Protein AF-A0A9Q4GRB6-F1 (afdb_monomer_lite)

Secondary structure (DSSP, 8-state):
-----SHHHHHHHHHHHHHHHHHHHHTS-TTSHHHHHHHHHHHHHHHHHHHHHHTTSPPPHHHHHHHHTTTS-TTHHHHHHHHHHHH---GGG--HHHHHHHHHHHHHHHHHHHHHHHHHHT--

Foldseek 3Di:
DDDDDDPPVVLVVLQVVLVVLVVVLVVDDPPDPCNVVSLCVLQVQLLVQLLVDLVPDDQDLVNNVVSLVSRDDQADSSLSNLVVCLVDPDPSNPDPRVNVSSVVVNVVSVVVRVVVVVVVVVVD

Structure (mmCIF, N/CA/C/O backbone):
data_AF-A0A9Q4GRB6-F1
#
_entry.id   AF-A0A9Q4GRB6-F1
#
loop_
_atom_site.group_PDB
_atom_site.id
_atom_site.type_symbol
_atom_site.label_atom_id
_atom_site.label_alt_id
_atom_site.label_comp_id
_atom_site.label_asym_id
_atom_site.label_entity_id
_atom_site.label_seq_id
_atom_site.pdbx_PDB_ins_code
_atom_site.Cartn_x
_atom_site.Cartn_y
_atom_site.Cartn_z
_atom_site.occupancy
_atom_site.B_iso_or_equiv
_atom_site.auth_seq_id
_atom_site.auth_comp_id
_atom_site.auth_asym_id
_atom_site.auth_atom_id
_atom_site.pdbx_PDB_model_num
ATOM 1 N N . MET A 1 1 ? -34.099 22.459 -5.159 1.00 43.59 1 MET A N 1
ATOM 2 C CA . MET A 1 1 ? -33.667 21.122 -5.616 1.00 43.59 1 MET A CA 1
ATOM 3 C C . MET A 1 1 ? -32.445 21.306 -6.494 1.00 43.59 1 MET A C 1
ATOM 5 O O . MET A 1 1 ? -32.440 22.264 -7.258 1.00 43.59 1 MET A O 1
ATOM 9 N N . ASN A 1 2 ? -31.479 20.393 -6.343 1.00 40.12 2 ASN A N 1
ATOM 10 C CA . ASN A 1 2 ? -30.244 20.184 -7.117 1.00 40.12 2 ASN A CA 1
ATOM 11 C C . ASN A 1 2 ? -28.964 20.759 -6.484 1.00 40.12 2 ASN A C 1
ATOM 13 O O . ASN A 1 2 ? -28.531 21.854 -6.822 1.00 40.12 2 ASN A O 1
ATOM 17 N N . ASN A 1 3 ? -28.355 19.958 -5.603 1.00 38.28 3 ASN A N 1
ATOM 18 C CA . ASN A 1 3 ? -26.936 20.003 -5.245 1.00 38.28 3 ASN A CA 1
ATOM 19 C C . ASN A 1 3 ? -26.365 18.606 -5.538 1.00 38.28 3 ASN A C 1
ATOM 21 O O . ASN A 1 3 ? -26.337 17.785 -4.633 1.00 38.28 3 ASN A O 1
ATOM 25 N N . ASP A 1 4 ? -25.956 18.328 -6.777 1.00 45.72 4 ASP A N 1
ATOM 26 C CA . ASP A 1 4 ? -25.349 17.038 -7.159 1.00 45.72 4 ASP A CA 1
ATOM 27 C C . ASP A 1 4 ? -24.251 17.230 -8.222 1.00 45.72 4 ASP A C 1
ATOM 29 O O . ASP A 1 4 ? -24.274 16.610 -9.284 1.00 45.72 4 ASP A O 1
ATOM 33 N N . THR A 1 5 ? -23.279 18.118 -7.979 1.00 43.84 5 THR A N 1
ATOM 34 C CA . THR A 1 5 ? -22.199 18.340 -8.967 1.00 43.84 5 THR A CA 1
ATOM 35 C C . THR A 1 5 ? -20.797 18.561 -8.407 1.00 43.84 5 THR A C 1
ATOM 37 O O . THR A 1 5 ? -19.932 18.996 -9.157 1.00 43.84 5 THR A O 1
ATOM 40 N N . ASN A 1 6 ? -20.523 18.239 -7.134 1.00 44.94 6 ASN A N 1
ATOM 41 C CA . ASN A 1 6 ? -19.193 18.499 -6.554 1.00 44.94 6 ASN A CA 1
ATOM 42 C C . ASN A 1 6 ? -18.333 17.259 -6.237 1.00 44.94 6 ASN A C 1
ATOM 44 O O . ASN A 1 6 ? -17.157 17.422 -5.956 1.00 44.94 6 ASN A O 1
ATOM 48 N N . SER A 1 7 ? -18.859 16.028 -6.311 1.00 45.59 7 SER A N 1
ATOM 49 C CA . SER A 1 7 ? -18.057 14.824 -5.991 1.00 45.59 7 SER A CA 1
ATOM 50 C C . SER A 1 7 ? -17.271 14.238 -7.165 1.00 45.59 7 SER A C 1
ATOM 52 O O . SER A 1 7 ? -16.265 13.576 -6.938 1.00 45.59 7 SER A O 1
ATOM 54 N N . ASN A 1 8 ? -17.697 14.455 -8.412 1.00 42.12 8 ASN A N 1
ATOM 55 C CA . ASN A 1 8 ? -17.086 13.756 -9.550 1.00 42.12 8 ASN A CA 1
ATOM 56 C C . ASN A 1 8 ? -15.748 14.372 -9.992 1.00 42.12 8 ASN A C 1
ATOM 58 O O . ASN A 1 8 ? -14.879 13.634 -10.445 1.00 42.12 8 ASN A O 1
ATOM 62 N N . ASN A 1 9 ? -15.559 15.685 -9.808 1.00 40.66 9 ASN A N 1
ATOM 63 C CA . ASN A 1 9 ? -14.304 16.366 -10.156 1.00 40.66 9 ASN A CA 1
ATOM 64 C C . ASN A 1 9 ? -13.187 16.099 -9.133 1.00 40.66 9 ASN A C 1
ATOM 66 O O . ASN A 1 9 ? -12.036 15.938 -9.516 1.00 40.66 9 ASN A O 1
ATOM 70 N N . GLU A 1 10 ? -13.509 15.986 -7.839 1.00 49.19 10 GLU A N 1
ATOM 71 C CA . GLU A 1 10 ? -12.495 15.691 -6.812 1.00 49.19 10 GLU A CA 1
ATOM 72 C C . GLU A 1 10 ? -11.903 14.280 -6.975 1.00 49.19 10 GLU A C 1
ATOM 74 O O . GLU A 1 10 ? -10.722 14.064 -6.718 1.00 49.19 10 GLU A O 1
ATOM 79 N N . ILE A 1 11 ? -12.703 13.311 -7.433 1.00 51.47 11 ILE A N 1
ATOM 80 C CA . ILE A 1 11 ? -12.250 11.928 -7.643 1.00 51.47 11 ILE A CA 1
ATOM 81 C C . ILE A 1 11 ? -11.393 11.807 -8.915 1.00 51.47 11 ILE A C 1
ATOM 83 O O . ILE A 1 11 ? -10.394 11.081 -8.897 1.00 51.47 11 ILE A O 1
ATOM 87 N N . SER A 1 12 ? -11.733 12.517 -10.002 1.00 52.62 12 SER A N 1
ATOM 88 C CA . SER A 1 12 ? -10.914 12.510 -11.226 1.00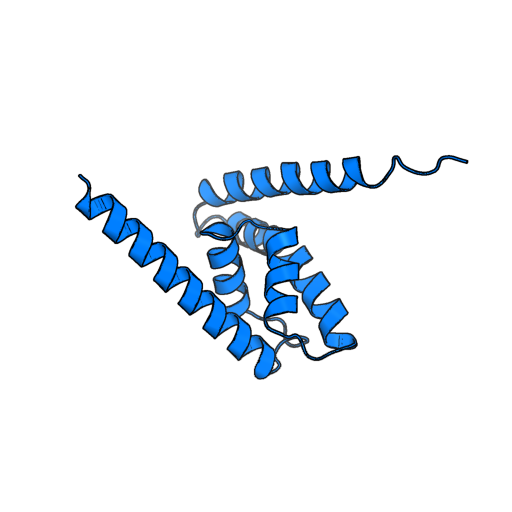 52.62 12 SER A CA 1
ATOM 89 C C . SER A 1 12 ? -9.553 13.166 -10.998 1.00 52.62 12 SER A C 1
ATOM 91 O O . SER A 1 12 ? -8.542 12.578 -11.372 1.00 52.62 12 SER A O 1
ATOM 93 N N . ASP A 1 13 ? -9.512 14.296 -10.285 1.00 55.78 13 ASP A N 1
ATOM 94 C CA . ASP A 1 13 ? -8.264 15.000 -9.963 1.00 55.78 13 ASP A CA 1
ATOM 95 C C . ASP A 1 13 ? -7.341 14.168 -9.057 1.00 55.78 13 ASP A C 1
ATOM 97 O O . ASP A 1 13 ? -6.118 14.214 -9.196 1.00 55.78 13 ASP A O 1
ATOM 101 N N . ILE A 1 14 ? -7.892 13.363 -8.138 1.00 60.25 14 ILE A N 1
ATOM 102 C CA . ILE A 1 14 ? -7.091 12.441 -7.314 1.00 60.25 14 ILE A CA 1
ATOM 103 C C . ILE A 1 14 ? -6.532 11.295 -8.165 1.00 60.25 14 ILE A C 1
ATOM 105 O O . ILE A 1 14 ? -5.387 10.890 -7.965 1.00 60.25 14 ILE A O 1
ATOM 109 N N . THR A 1 15 ? -7.318 10.776 -9.109 1.00 62.72 15 THR A N 1
ATOM 110 C CA . THR A 1 15 ? -6.939 9.611 -9.920 1.00 62.72 15 THR A CA 1
ATOM 111 C C . THR A 1 15 ? -5.893 9.979 -10.976 1.00 62.72 15 THR A C 1
ATOM 113 O O . THR A 1 15 ? -4.901 9.263 -11.113 1.00 62.72 15 THR A O 1
ATOM 116 N N . GLU A 1 16 ? -6.045 11.119 -11.660 1.00 66.81 16 GLU A N 1
ATOM 117 C CA . GLU A 1 16 ? -5.069 11.610 -12.647 1.00 66.81 16 GLU A CA 1
ATOM 118 C C . GLU A 1 16 ? -3.724 11.955 -11.990 1.00 66.81 16 GLU A C 1
ATOM 120 O O . GLU A 1 16 ? -2.677 11.472 -12.429 1.00 66.81 16 GLU A O 1
ATOM 125 N N . ASN A 1 17 ? -3.741 12.681 -10.865 1.00 85.81 17 ASN A N 1
ATOM 126 C CA . ASN A 1 17 ? -2.514 12.989 -10.125 1.00 85.81 17 ASN A CA 1
ATOM 127 C C . ASN A 1 17 ? -1.838 11.725 -9.572 1.00 85.81 17 ASN A C 1
ATOM 129 O O . ASN A 1 17 ? -0.612 11.644 -9.509 1.00 85.81 17 ASN A O 1
ATOM 133 N N . ARG A 1 18 ? -2.615 10.708 -9.176 1.00 92.56 18 ARG A N 1
ATOM 134 C CA . ARG A 1 18 ? -2.055 9.464 -8.638 1.00 92.56 18 ARG A CA 1
ATOM 135 C C . ARG A 1 18 ? -1.403 8.595 -9.709 1.00 92.56 18 ARG A C 1
ATOM 137 O O . ARG A 1 18 ? -0.349 8.022 -9.445 1.00 92.56 18 ARG A O 1
ATOM 144 N N . GLN A 1 19 ? -1.980 8.522 -10.906 1.00 92.31 19 GLN A N 1
ATOM 145 C CA . GLN A 1 19 ? -1.348 7.823 -12.028 1.00 92.31 19 GLN A CA 1
ATOM 146 C C . GLN A 1 19 ? -0.032 8.491 -12.439 1.00 92.31 19 GLN A C 1
ATOM 148 O O . GLN A 1 19 ? 0.945 7.787 -12.692 1.00 92.31 19 GLN A O 1
ATOM 153 N N . GLN A 1 20 ? 0.031 9.827 -12.431 1.00 94.00 20 GLN A N 1
ATOM 154 C CA . GLN A 1 20 ? 1.278 10.551 -12.683 1.00 94.00 20 GLN A CA 1
ATOM 155 C C . GLN A 1 20 ? 2.361 10.203 -11.647 1.00 94.00 20 GLN A C 1
ATOM 157 O O . GLN A 1 20 ? 3.491 9.908 -12.025 1.00 94.00 20 GLN A O 1
ATOM 162 N N . LEU A 1 21 ? 2.017 10.150 -10.355 1.00 95.12 21 LEU A N 1
ATOM 163 C CA . LEU A 1 21 ? 2.960 9.749 -9.301 1.00 95.12 21 LEU A CA 1
ATOM 164 C C . LEU A 1 21 ? 3.511 8.333 -9.509 1.00 95.12 21 LEU A C 1
ATOM 166 O O . LEU A 1 21 ? 4.691 8.092 -9.255 1.00 95.12 21 LEU A O 1
ATOM 170 N N . TRP A 1 22 ? 2.679 7.397 -9.975 1.00 96.19 22 TRP A N 1
ATOM 171 C CA . TRP A 1 22 ? 3.137 6.050 -10.316 1.00 96.19 22 TRP A CA 1
ATOM 172 C C . TRP A 1 22 ? 4.099 6.055 -11.502 1.00 96.19 22 TRP A C 1
ATOM 174 O O . TRP A 1 22 ? 5.150 5.428 -11.417 1.00 96.19 22 TRP A O 1
ATOM 184 N N . GLN A 1 23 ? 3.802 6.812 -12.560 1.00 94.62 23 GLN A N 1
ATOM 185 C CA . GLN A 1 23 ? 4.701 6.950 -13.711 1.00 94.62 23 GLN A CA 1
ATOM 186 C C . GLN A 1 23 ? 6.040 7.585 -13.323 1.00 94.62 23 GLN A C 1
ATOM 188 O O . GLN A 1 23 ? 7.097 7.135 -13.766 1.00 94.62 23 GLN A O 1
ATOM 193 N N . GLU A 1 24 ? 6.020 8.624 -12.488 1.00 95.06 24 GLU A N 1
ATOM 194 C CA . GLU A 1 24 ? 7.238 9.249 -11.971 1.00 95.06 24 GLU A CA 1
ATOM 195 C C . GLU A 1 24 ? 8.046 8.252 -11.136 1.00 95.06 24 GLU A C 1
ATOM 197 O O . GLU A 1 24 ? 9.253 8.131 -11.333 1.00 95.06 24 GLU A O 1
ATOM 202 N N . LEU A 1 25 ? 7.389 7.479 -10.265 1.00 95.38 25 LEU A N 1
ATOM 203 C CA . LEU A 1 25 ? 8.050 6.467 -9.442 1.00 95.38 25 LEU A CA 1
ATOM 204 C C . LEU A 1 25 ? 8.647 5.327 -10.281 1.00 95.38 25 LEU A C 1
ATOM 206 O O . LEU A 1 25 ? 9.767 4.907 -10.007 1.00 95.38 25 LEU A O 1
ATOM 210 N N . GLU A 1 26 ? 7.935 4.836 -11.295 1.00 94.00 26 GLU A N 1
ATOM 211 C CA . GLU A 1 26 ? 8.399 3.767 -12.194 1.00 94.00 26 GLU A CA 1
ATOM 212 C C . GLU A 1 26 ? 9.642 4.180 -12.997 1.00 94.00 26 GLU A C 1
ATOM 214 O O . GLU A 1 26 ? 10.500 3.346 -13.288 1.00 94.00 26 GLU A O 1
ATOM 219 N N . ASN A 1 27 ? 9.776 5.474 -13.300 1.00 93.69 27 ASN A N 1
ATOM 220 C CA . ASN A 1 27 ? 10.942 6.044 -13.974 1.00 93.69 27 ASN A CA 1
ATOM 221 C C . ASN A 1 27 ? 12.041 6.524 -13.003 1.00 93.69 27 ASN A C 1
ATOM 223 O O . ASN A 1 27 ? 13.096 6.987 -13.444 1.00 93.69 27 ASN A O 1
ATOM 227 N N . CYS A 1 28 ? 11.818 6.423 -11.690 1.00 92.69 28 CYS A N 1
ATOM 228 C CA . CYS A 1 28 ? 12.711 6.926 -10.652 1.00 92.69 28 CYS A CA 1
ATOM 229 C C . CYS A 1 28 ? 13.475 5.776 -9.984 1.00 92.69 28 CYS A C 1
ATOM 231 O O . CYS A 1 28 ? 12.888 4.828 -9.461 1.00 92.69 28 CYS A O 1
ATOM 233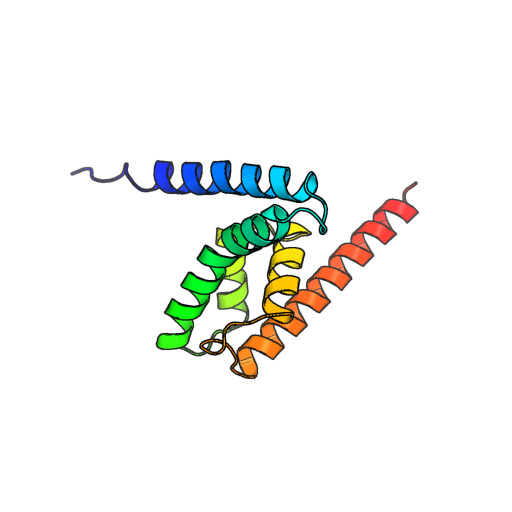 N N . THR A 1 29 ? 14.808 5.847 -9.978 1.00 91.38 29 THR A N 1
ATOM 234 C CA . THR A 1 29 ? 15.625 4.815 -9.325 1.00 91.38 29 THR A CA 1
ATOM 235 C C . THR A 1 29 ? 15.631 4.996 -7.810 1.00 91.38 29 THR A C 1
ATOM 237 O O . THR A 1 29 ? 15.463 6.100 -7.294 1.00 91.38 29 THR A O 1
ATOM 240 N N . VAL A 1 30 ? 15.864 3.910 -7.072 1.00 88.75 30 VAL A N 1
ATOM 241 C CA . VAL A 1 30 ? 15.844 3.923 -5.598 1.00 88.75 30 VAL A CA 1
ATOM 242 C C . VAL A 1 30 ? 16.933 4.807 -4.979 1.00 88.75 30 VAL A C 1
ATOM 244 O O . VAL A 1 30 ? 16.813 5.206 -3.822 1.00 88.75 30 VAL A O 1
ATOM 247 N N . GLU A 1 31 ? 17.992 5.112 -5.730 1.00 92.25 31 GLU A N 1
ATOM 248 C CA . GLU A 1 31 ? 19.080 6.005 -5.329 1.00 92.25 31 GLU A CA 1
ATOM 249 C C . GLU A 1 31 ? 18.721 7.488 -5.479 1.00 92.25 31 GLU A C 1
ATOM 251 O O . GLU A 1 31 ? 19.386 8.335 -4.878 1.00 92.25 31 GLU A O 1
ATOM 256 N N . ASN A 1 32 ? 17.689 7.821 -6.262 1.00 92.50 32 ASN A N 1
ATOM 257 C CA . ASN A 1 32 ? 17.239 9.198 -6.413 1.00 92.50 32 ASN A CA 1
ATOM 258 C C . ASN A 1 32 ? 16.630 9.688 -5.079 1.00 92.50 32 ASN A C 1
ATOM 260 O O . ASN A 1 32 ? 15.718 9.046 -4.549 1.00 92.50 32 ASN A O 1
ATOM 264 N N . PRO A 1 33 ? 17.073 10.837 -4.530 1.00 89.06 33 PRO A N 1
ATOM 265 C CA . PRO A 1 33 ? 16.476 11.431 -3.332 1.00 89.06 33 PRO A CA 1
ATOM 266 C C . PRO A 1 33 ? 14.950 11.610 -3.405 1.00 89.06 33 PRO A C 1
ATOM 268 O O . PRO A 1 33 ? 14.269 11.484 -2.385 1.00 89.06 33 PRO A O 1
ATOM 271 N N . GLU A 1 34 ? 14.411 11.857 -4.599 1.00 92.19 34 GLU A N 1
ATOM 272 C CA . GLU A 1 34 ? 12.979 12.052 -4.853 1.00 92.19 34 GLU A CA 1
ATOM 273 C C . GLU A 1 34 ? 12.175 10.755 -4.739 1.00 92.19 34 GLU A C 1
ATOM 275 O O . GLU A 1 34 ? 10.991 10.797 -4.409 1.00 92.19 34 GLU A O 1
ATOM 280 N N . TYR A 1 35 ? 12.808 9.590 -4.915 1.00 93.56 35 TYR A N 1
ATOM 281 C CA . TYR A 1 35 ? 12.145 8.287 -4.823 1.00 93.56 35 TYR A CA 1
ATOM 282 C C . TYR A 1 35 ? 11.419 8.115 -3.486 1.00 93.56 35 TYR A C 1
ATOM 284 O O . TYR A 1 35 ? 10.279 7.647 -3.409 1.00 93.56 35 TYR A O 1
ATOM 292 N N . ARG A 1 36 ? 12.083 8.529 -2.402 1.00 91.56 36 ARG A N 1
ATOM 293 C CA . ARG A 1 36 ? 11.507 8.469 -1.060 1.00 91.56 36 ARG A CA 1
ATOM 294 C C . ARG A 1 36 ? 10.305 9.399 -0.927 1.00 91.56 36 ARG A C 1
ATOM 296 O O . ARG A 1 36 ? 9.354 9.033 -0.239 1.00 91.56 36 ARG A O 1
ATOM 303 N N . GLU A 1 37 ? 10.355 10.573 -1.543 1.00 92.81 37 GLU A N 1
ATOM 304 C CA . GLU A 1 37 ? 9.255 11.528 -1.486 1.00 92.81 37 GLU A CA 1
ATOM 305 C C . GLU A 1 37 ? 8.049 11.027 -2.277 1.00 92.81 37 GLU A C 1
ATOM 307 O O . GLU A 1 37 ? 6.953 10.984 -1.730 1.00 92.81 37 GLU A O 1
ATOM 312 N N . LEU A 1 38 ? 8.259 10.498 -3.484 1.00 94.75 38 LEU A N 1
ATOM 313 C CA . LEU A 1 38 ? 7.212 9.845 -4.276 1.00 94.75 38 LEU A CA 1
ATOM 314 C C . LEU A 1 38 ? 6.538 8.705 -3.496 1.00 94.75 38 LEU A C 1
ATOM 316 O O . LEU A 1 38 ? 5.309 8.640 -3.419 1.00 94.75 38 LEU A O 1
ATOM 320 N N . CYS A 1 39 ? 7.325 7.857 -2.822 1.00 94.50 39 CYS A N 1
ATOM 321 C CA . CYS A 1 39 ? 6.787 6.821 -1.936 1.00 94.50 39 CYS A CA 1
ATOM 322 C C . CYS A 1 39 ? 5.919 7.413 -0.813 1.00 94.50 39 CYS A C 1
ATOM 324 O O . CYS A 1 39 ? 4.828 6.908 -0.543 1.00 94.50 39 CYS A O 1
ATOM 326 N N . ASN A 1 40 ? 6.391 8.465 -0.136 1.00 93.12 40 ASN A N 1
ATOM 327 C CA . ASN A 1 40 ? 5.643 9.101 0.950 1.00 93.12 40 ASN A CA 1
ATOM 328 C C . ASN A 1 40 ? 4.335 9.715 0.441 1.00 93.12 40 ASN A C 1
ATOM 330 O O . ASN A 1 40 ? 3.300 9.560 1.093 1.00 93.12 40 ASN A O 1
ATOM 334 N N . THR A 1 41 ? 4.362 10.372 -0.716 1.00 94.56 41 THR A N 1
ATOM 335 C CA . THR A 1 41 ? 3.187 10.989 -1.340 1.00 94.56 41 THR A CA 1
ATOM 336 C C . THR A 1 41 ? 2.132 9.937 -1.672 1.00 94.56 41 THR A C 1
ATOM 338 O O . THR A 1 41 ? 0.962 10.112 -1.330 1.00 94.56 41 THR A O 1
ATOM 341 N N . LEU A 1 42 ? 2.539 8.789 -2.224 1.00 95.88 42 LEU A N 1
ATOM 342 C CA . LEU A 1 42 ? 1.635 7.670 -2.509 1.00 95.88 42 LEU A CA 1
ATOM 343 C C . LEU A 1 42 ? 1.027 7.047 -1.240 1.00 95.88 42 LEU A C 1
ATOM 345 O O . LEU A 1 42 ? -0.149 6.669 -1.252 1.00 95.88 42 LEU A O 1
ATOM 349 N N . LEU A 1 43 ? 1.801 6.962 -0.149 1.00 95.62 43 LEU A N 1
ATOM 350 C CA . LEU A 1 43 ? 1.400 6.339 1.122 1.00 95.62 43 LEU A CA 1
ATOM 351 C C . LEU A 1 43 ? 0.56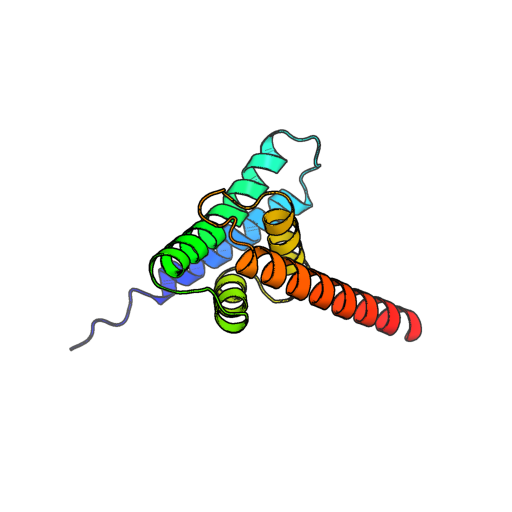0 7.241 2.030 1.00 95.62 43 LEU A C 1
ATOM 353 O O . LEU A 1 43 ? -0.273 6.745 2.788 1.00 95.62 43 LEU A O 1
ATOM 357 N N . THR A 1 44 ? 0.791 8.552 1.994 1.00 94.69 44 THR A N 1
ATOM 358 C CA . THR A 1 44 ? 0.157 9.534 2.885 1.00 94.69 44 THR A CA 1
ATOM 359 C C . THR A 1 44 ? -1.370 9.413 2.949 1.00 94.69 44 THR A C 1
ATOM 361 O O . THR A 1 44 ? -1.895 9.323 4.066 1.00 94.69 44 THR A O 1
ATOM 364 N N . PRO A 1 45 ? -2.108 9.364 1.823 1.00 94.81 45 PRO A N 1
ATOM 365 C CA . PRO A 1 45 ? -3.563 9.260 1.882 1.00 94.81 45 PRO A CA 1
ATOM 366 C C . PRO A 1 45 ? -4.032 7.920 2.479 1.00 94.81 45 PRO A C 1
ATOM 368 O O . PRO A 1 45 ? -4.912 7.913 3.340 1.00 94.81 45 PRO A O 1
ATOM 371 N N . VAL A 1 46 ? -3.365 6.809 2.142 1.00 96.19 46 VAL A N 1
ATOM 372 C CA . VAL A 1 46 ? -3.658 5.472 2.694 1.00 96.19 46 VAL A CA 1
ATOM 373 C C . VAL A 1 46 ? -3.449 5.447 4.211 1.00 96.19 46 VAL A C 1
ATOM 375 O O . VAL A 1 46 ? -4.315 5.000 4.964 1.00 96.19 46 VAL A O 1
ATOM 378 N N . ILE A 1 47 ? -2.321 5.980 4.691 1.00 95.81 47 ILE A N 1
ATOM 379 C CA . ILE A 1 47 ? -2.010 6.078 6.124 1.00 95.81 47 ILE A CA 1
ATOM 380 C C . ILE A 1 47 ? -3.028 6.965 6.847 1.00 95.81 47 ILE A C 1
ATOM 382 O O . ILE A 1 47 ? -3.420 6.652 7.973 1.00 95.81 47 ILE A O 1
ATOM 386 N N . SER A 1 48 ? -3.441 8.073 6.230 1.00 94.88 48 SER A N 1
ATOM 387 C CA . SER A 1 48 ? -4.436 8.986 6.796 1.00 94.88 48 SER A CA 1
ATOM 388 C C . SER A 1 48 ? -5.772 8.277 7.026 1.00 94.88 48 SER A C 1
ATOM 390 O O . SER A 1 48 ? -6.316 8.333 8.131 1.00 94.88 48 SER A O 1
ATOM 392 N N . ASP A 1 49 ? -6.264 7.535 6.035 1.00 94.88 49 ASP A N 1
ATOM 393 C CA . ASP A 1 49 ? -7.521 6.793 6.148 1.00 94.88 49 ASP A CA 1
ATOM 394 C C . ASP A 1 49 ? -7.430 5.620 7.136 1.00 94.88 49 ASP A C 1
ATOM 396 O O . ASP A 1 49 ? -8.334 5.441 7.960 1.00 94.88 49 ASP A O 1
ATOM 400 N N . LEU A 1 50 ? -6.308 4.891 7.157 1.00 94.88 50 LEU A N 1
ATOM 401 C CA . LEU A 1 50 ? -6.049 3.869 8.178 1.00 94.88 50 LEU A CA 1
ATOM 402 C C . LEU A 1 50 ? -6.088 4.466 9.591 1.00 94.88 50 LEU A C 1
ATOM 404 O O . LEU A 1 50 ? -6.715 3.895 10.484 1.00 94.88 50 LEU A O 1
ATOM 408 N N . LYS A 1 51 ? -5.472 5.638 9.801 1.00 93.81 51 LYS A N 1
ATOM 409 C CA . LYS A 1 51 ? -5.502 6.338 11.094 1.00 93.81 51 LYS A CA 1
ATOM 410 C C . LYS A 1 51 ? -6.927 6.684 11.504 1.00 93.81 51 LYS A C 1
ATOM 412 O O . LYS A 1 51 ? -7.326 6.313 12.606 1.00 93.81 51 LYS A O 1
ATOM 417 N N . LYS A 1 52 ? -7.705 7.327 10.622 1.00 92.44 52 LYS A N 1
ATOM 418 C CA . LYS A 1 52 ? -9.103 7.715 10.895 1.00 92.44 52 LYS A CA 1
ATOM 419 C C . LYS A 1 52 ? -9.933 6.536 11.404 1.00 92.44 52 LYS A C 1
ATOM 421 O O . LYS A 1 52 ? -10.654 6.685 12.386 1.00 92.44 52 LYS A O 1
ATOM 426 N N . ILE A 1 53 ? -9.789 5.370 10.775 1.00 89.56 53 ILE A N 1
ATOM 427 C CA . ILE A 1 53 ? -10.530 4.165 11.165 1.00 89.56 53 ILE A CA 1
ATOM 428 C C . ILE A 1 53 ? -9.978 3.575 12.463 1.00 89.56 53 ILE A C 1
ATOM 430 O O . ILE A 1 53 ? -10.763 3.246 13.348 1.00 89.56 53 ILE A O 1
ATOM 434 N N . SER A 1 54 ? -8.653 3.499 12.616 1.00 88.31 54 SER A N 1
ATOM 435 C CA . SER A 1 54 ? -8.018 2.937 13.818 1.00 88.31 54 SER A CA 1
ATOM 436 C C . SER A 1 54 ? -8.382 3.673 15.112 1.00 88.31 54 SER A C 1
ATOM 438 O O . SER A 1 54 ? -8.409 3.059 16.175 1.00 88.31 54 SER A O 1
ATOM 440 N N . TYR A 1 55 ? -8.702 4.972 15.032 1.00 82.88 55 TYR A N 1
ATOM 441 C CA . TYR A 1 55 ? -9.169 5.747 16.185 1.00 82.88 55 TYR A CA 1
ATOM 442 C C . TYR A 1 55 ? -10.555 5.321 16.678 1.00 82.88 55 TYR A C 1
ATOM 444 O O . TYR A 1 55 ? -10.883 5.559 17.837 1.00 82.88 55 TYR A O 1
ATOM 452 N N . GLN A 1 56 ? -11.375 4.734 15.807 1.00 81.75 56 GLN A N 1
ATOM 453 C CA . GLN A 1 56 ? -12.773 4.418 16.095 1.00 81.75 56 GLN A CA 1
ATOM 454 C C . GLN A 1 56 ? -13.009 2.915 16.237 1.00 81.75 56 GLN A C 1
ATOM 456 O O . GLN A 1 56 ? -13.854 2.508 17.026 1.00 81.75 56 GLN A O 1
ATOM 461 N N . ASN A 1 57 ? -12.280 2.091 15.479 1.00 84.12 57 ASN A N 1
ATOM 462 C CA . ASN A 1 57 ? -12.530 0.661 15.344 1.00 84.12 57 ASN A CA 1
ATOM 463 C C . ASN A 1 57 ? -11.236 -0.136 15.139 1.00 84.12 57 ASN A C 1
ATOM 465 O O . ASN A 1 57 ? -10.225 0.372 14.653 1.00 84.12 57 ASN A O 1
ATOM 469 N N . THR A 1 58 ? -11.298 -1.439 15.425 1.00 89.75 58 THR A N 1
ATOM 470 C CA . THR A 1 58 ? -10.282 -2.376 14.927 1.00 89.75 58 THR A CA 1
ATOM 471 C C . THR A 1 58 ? -10.455 -2.535 13.419 1.00 89.75 58 THR A C 1
ATOM 473 O O . THR A 1 58 ? -11.551 -2.837 12.951 1.00 89.75 58 THR A O 1
ATOM 476 N N . ILE A 1 59 ? -9.378 -2.345 12.656 1.00 92.88 59 ILE A N 1
ATOM 477 C CA . ILE A 1 59 ? -9.397 -2.495 11.197 1.00 92.88 59 ILE A CA 1
ATOM 478 C C . ILE A 1 59 ? -9.575 -3.976 10.849 1.00 92.88 59 ILE A C 1
ATOM 480 O O . ILE A 1 59 ? -8.763 -4.808 11.254 1.00 92.88 59 ILE A O 1
ATOM 484 N N . SER A 1 60 ? -10.631 -4.300 10.102 1.00 93.75 60 SER A N 1
ATOM 485 C CA . SER A 1 60 ? -10.839 -5.625 9.510 1.00 93.75 60 SER A CA 1
ATOM 486 C C . SER A 1 60 ? -10.153 -5.741 8.143 1.00 93.75 60 SER A C 1
ATOM 488 O O . SER A 1 60 ? -9.728 -4.741 7.557 1.00 93.75 60 SER A O 1
ATOM 490 N N . ARG A 1 6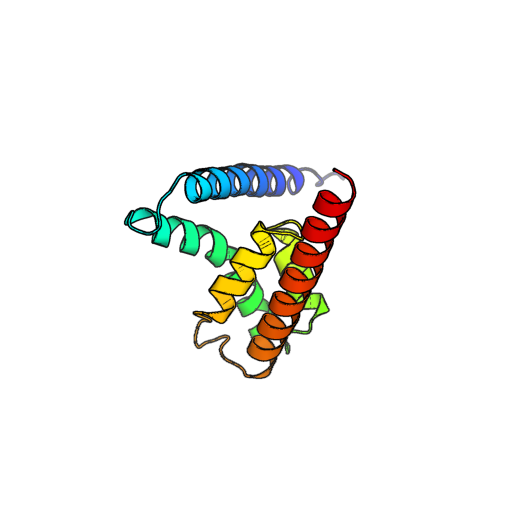1 ? -10.078 -6.964 7.602 1.00 94.38 61 ARG A N 1
ATOM 491 C CA . ARG A 1 61 ? -9.566 -7.199 6.243 1.00 94.38 61 ARG A CA 1
ATOM 492 C C . ARG A 1 61 ? -10.360 -6.423 5.190 1.00 94.38 61 ARG A C 1
ATOM 494 O O . ARG A 1 61 ? -9.760 -5.745 4.366 1.00 94.38 61 ARG A O 1
ATOM 501 N N . ASP A 1 62 ? -11.688 -6.471 5.256 1.00 94.31 62 ASP A N 1
ATOM 502 C CA . ASP A 1 62 ? -12.549 -5.794 4.278 1.00 94.31 62 ASP A CA 1
ATOM 503 C C . ASP A 1 62 ? -12.373 -4.274 4.324 1.00 94.31 62 ASP A C 1
ATOM 505 O O . ASP A 1 62 ? -12.355 -3.618 3.285 1.00 94.31 62 ASP A O 1
ATOM 509 N N . MET A 1 63 ? -12.173 -3.706 5.520 1.00 95.25 63 MET A N 1
ATOM 510 C CA . MET A 1 63 ? -11.862 -2.283 5.670 1.00 95.25 63 MET A CA 1
ATOM 511 C C . MET A 1 63 ? -10.506 -1.935 5.055 1.00 95.25 63 MET A C 1
ATOM 513 O O . MET A 1 63 ? -10.418 -0.949 4.330 1.00 95.25 63 MET A O 1
ATOM 517 N N . LEU A 1 64 ? -9.467 -2.741 5.306 1.00 95.81 64 LEU A N 1
ATOM 518 C CA . LEU A 1 64 ? -8.148 -2.548 4.695 1.00 95.81 64 LEU A CA 1
ATOM 519 C C . LEU A 1 64 ? -8.246 -2.563 3.163 1.00 95.81 64 LEU A C 1
ATOM 521 O O . LEU A 1 64 ? -7.772 -1.631 2.518 1.00 95.81 64 LEU A O 1
ATOM 525 N N . LEU A 1 65 ? -8.908 -3.572 2.594 1.00 95.25 65 LEU A N 1
ATOM 526 C CA . LEU A 1 65 ? -9.098 -3.693 1.147 1.00 95.25 65 LEU A CA 1
ATOM 527 C C . LEU A 1 65 ? -9.905 -2.529 0.570 1.00 95.25 65 LEU A C 1
ATOM 529 O O . LEU A 1 65 ? -9.522 -1.982 -0.457 1.00 95.25 65 LEU A O 1
ATOM 533 N N . THR A 1 66 ? -10.963 -2.101 1.264 1.00 95.31 66 THR A N 1
ATOM 534 C CA . THR A 1 66 ? -11.781 -0.949 0.857 1.00 95.31 66 THR A CA 1
ATOM 535 C C . THR A 1 66 ? -10.968 0.343 0.830 1.00 95.31 66 THR A C 1
ATOM 537 O O . THR A 1 66 ? -11.177 1.178 -0.043 1.00 95.31 66 THR A O 1
ATOM 540 N N . ILE A 1 67 ? -10.055 0.547 1.786 1.00 95.12 67 ILE A N 1
ATOM 541 C CA . ILE A 1 67 ? -9.173 1.722 1.785 1.00 95.12 67 ILE A CA 1
ATOM 542 C C . ILE A 1 67 ? -8.212 1.640 0.604 1.00 95.12 67 ILE A C 1
ATOM 544 O O . ILE A 1 67 ? -8.084 2.609 -0.134 1.00 95.12 67 ILE A O 1
ATOM 548 N N . LEU A 1 68 ? -7.550 0.496 0.414 1.00 95.88 68 LEU A N 1
ATOM 549 C CA . LEU A 1 68 ? -6.576 0.323 -0.662 1.00 95.88 68 LEU A CA 1
ATOM 550 C C . LEU A 1 68 ? -7.220 0.527 -2.039 1.00 95.88 68 LEU A C 1
ATOM 552 O O . LEU A 1 68 ? -6.675 1.264 -2.854 1.00 95.88 68 LEU A O 1
ATOM 556 N N . SER A 1 69 ? -8.416 -0.023 -2.265 1.00 94.75 69 SER A N 1
ATOM 557 C CA . SER A 1 69 ? -9.131 0.082 -3.543 1.00 94.75 69 SER A CA 1
ATOM 558 C C . SER A 1 69 ? -9.644 1.486 -3.873 1.00 94.75 69 SER A C 1
ATOM 560 O O . SER A 1 69 ? -10.065 1.719 -5.000 1.00 94.75 69 SER A O 1
ATOM 562 N N . ARG A 1 70 ? -9.657 2.425 -2.914 1.00 94.00 70 ARG A N 1
ATOM 563 C CA . ARG A 1 70 ? -9.947 3.844 -3.206 1.00 94.00 70 ARG A CA 1
ATOM 564 C C . ARG A 1 70 ? -8.804 4.530 -3.940 1.00 94.00 70 ARG A C 1
ATOM 566 O O . ARG A 1 70 ? -9.027 5.570 -4.549 1.00 94.00 70 ARG A O 1
ATOM 573 N N . TYR A 1 71 ? -7.595 3.998 -3.800 1.00 94.69 71 TYR A N 1
ATOM 574 C CA . TYR A 1 71 ? -6.375 4.637 -4.263 1.00 94.69 71 TYR A CA 1
ATOM 575 C C . TYR A 1 71 ? -5.717 3.845 -5.383 1.00 94.69 71 TYR A C 1
ATOM 577 O O . TYR A 1 71 ? -5.294 4.441 -6.364 1.00 94.69 71 TYR A O 1
ATOM 585 N N . ASP A 1 72 ? -5.641 2.522 -5.262 1.00 94.12 72 ASP A N 1
ATOM 586 C CA . ASP A 1 72 ? -4.931 1.686 -6.224 1.00 94.12 72 ASP A CA 1
ATOM 587 C C . ASP A 1 72 ? -5.733 0.432 -6.552 1.00 94.12 72 ASP A C 1
ATOM 589 O O . ASP A 1 72 ? -6.271 -0.247 -5.666 1.00 94.12 72 ASP A O 1
ATOM 593 N N . GLU A 1 73 ? -5.765 0.109 -7.843 1.00 90.12 73 GLU A N 1
ATOM 594 C CA . GLU A 1 73 ? -6.320 -1.147 -8.325 1.00 90.12 73 GLU A CA 1
ATOM 595 C C . GLU A 1 73 ? -5.557 -2.340 -7.741 1.00 90.12 73 GLU A C 1
ATOM 597 O O . GLU A 1 73 ? -4.361 -2.277 -7.437 1.00 90.12 73 GLU A O 1
ATOM 602 N N . TYR A 1 74 ? -6.268 -3.456 -7.586 1.00 89.25 74 TYR A N 1
ATOM 603 C CA . TYR A 1 74 ? -5.661 -4.701 -7.140 1.00 89.25 74 TYR A CA 1
ATOM 604 C C . TYR A 1 74 ? -4.601 -5.158 -8.150 1.00 89.25 74 TYR A C 1
ATOM 606 O O . TYR A 1 74 ? -4.905 -5.346 -9.327 1.00 89.25 74 TYR A O 1
ATOM 614 N N . GLY A 1 75 ? -3.366 -5.357 -7.689 1.00 89.25 75 GLY A N 1
ATOM 615 C CA . GLY A 1 75 ? -2.234 -5.665 -8.558 1.00 89.25 75 GLY A CA 1
ATOM 616 C C . GLY A 1 75 ? -0.924 -5.056 -8.048 1.00 89.25 75 GLY A C 1
ATOM 617 O O . GLY A 1 75 ? -0.788 -4.829 -6.844 1.00 89.25 75 GLY A O 1
ATOM 618 N N . PRO A 1 76 ? 0.046 -4.776 -8.941 1.00 90.94 76 PRO A N 1
ATOM 619 C CA . PRO A 1 76 ? 1.392 -4.341 -8.557 1.00 90.94 76 PRO A CA 1
ATOM 620 C C . PRO A 1 76 ? 1.440 -3.063 -7.708 1.00 90.94 76 PRO A C 1
ATOM 622 O O . PRO A 1 76 ? 2.229 -2.979 -6.768 1.00 90.94 76 PRO A O 1
ATOM 625 N N . HIS A 1 77 ? 0.588 -2.074 -7.996 1.00 94.44 77 HIS A N 1
ATOM 626 C CA . HIS A 1 77 ? 0.542 -0.819 -7.235 1.00 94.44 77 HIS A CA 1
ATOM 627 C C . HIS A 1 77 ? 0.047 -1.045 -5.802 1.00 94.44 77 HIS A C 1
ATOM 629 O O . HIS A 1 77 ? 0.684 -0.599 -4.848 1.00 94.44 77 HIS A O 1
ATOM 635 N N . GLN A 1 78 ? -1.029 -1.815 -5.621 1.00 95.00 78 GLN A N 1
ATOM 636 C CA . GLN A 1 78 ? -1.524 -2.167 -4.290 1.00 95.00 78 GLN A CA 1
ATOM 637 C C . GLN A 1 78 ? -0.531 -3.052 -3.511 1.00 95.00 78 GLN A C 1
ATOM 639 O O . GLN A 1 78 ? -0.311 -2.816 -2.318 1.00 95.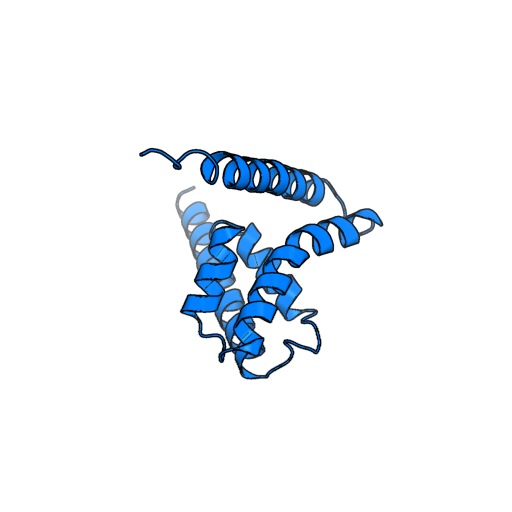00 78 GLN A O 1
ATOM 644 N N . GLU A 1 79 ? 0.133 -4.001 -4.181 1.00 94.75 79 GLU A N 1
ATOM 645 C CA . GLU A 1 79 ? 1.205 -4.821 -3.601 1.00 94.75 79 GLU A CA 1
ATOM 646 C C . GLU A 1 79 ? 2.359 -3.938 -3.105 1.00 94.75 79 GLU A C 1
ATOM 648 O O . GLU A 1 79 ? 2.833 -4.089 -1.975 1.00 94.75 79 GLU A O 1
ATOM 653 N N . PHE A 1 80 ? 2.771 -2.956 -3.912 1.00 95.38 80 PHE A N 1
ATOM 654 C CA . PHE A 1 80 ? 3.802 -2.000 -3.531 1.00 95.38 80 PHE A CA 1
ATOM 655 C C . PHE A 1 80 ? 3.406 -1.223 -2.272 1.00 95.38 80 PHE A C 1
ATOM 657 O O . PHE A 1 80 ? 4.195 -1.155 -1.324 1.00 95.38 80 PHE A O 1
ATOM 664 N N . ILE A 1 81 ? 2.186 -0.681 -2.214 1.00 97.38 81 ILE A N 1
ATOM 665 C CA . ILE A 1 81 ? 1.685 0.037 -1.032 1.00 97.38 81 ILE A CA 1
ATOM 666 C C . ILE A 1 81 ? 1.719 -0.861 0.209 1.00 97.38 81 ILE A C 1
ATOM 668 O O . ILE A 1 81 ? 2.250 -0.455 1.247 1.00 97.38 81 ILE A O 1
ATOM 672 N N . LEU A 1 82 ? 1.226 -2.097 0.104 1.00 97.38 82 LEU A N 1
ATOM 673 C CA . LEU A 1 82 ? 1.265 -3.077 1.191 1.00 97.38 82 LEU A CA 1
ATOM 674 C C . LEU A 1 82 ? 2.698 -3.384 1.641 1.00 97.38 82 LEU A C 1
ATOM 676 O O . LEU A 1 82 ? 2.969 -3.419 2.843 1.00 97.38 82 LEU A O 1
ATOM 680 N N . SER A 1 83 ? 3.632 -3.540 0.700 1.00 96.50 83 SER A N 1
ATOM 681 C CA . SER A 1 83 ? 5.043 -3.798 1.002 1.00 96.50 83 SER A CA 1
ATOM 682 C C . SER A 1 83 ? 5.674 -2.658 1.810 1.00 96.50 83 SER A C 1
ATOM 684 O O . SER A 1 83 ? 6.387 -2.898 2.789 1.00 96.50 83 SER A O 1
ATOM 686 N N . ARG A 1 84 ? 5.356 -1.404 1.470 1.00 95.94 84 ARG A N 1
ATOM 687 C CA . ARG A 1 84 ? 5.859 -0.220 2.176 1.00 95.94 84 ARG A CA 1
ATOM 688 C C . ARG A 1 84 ? 5.229 -0.058 3.552 1.00 95.94 84 ARG A C 1
ATOM 690 O O . ARG A 1 84 ? 5.943 0.232 4.513 1.00 95.94 84 ARG A O 1
ATOM 697 N N . LEU A 1 85 ? 3.924 -0.301 3.670 1.00 95.50 85 LEU A N 1
ATOM 698 C CA . LEU A 1 85 ? 3.233 -0.310 4.960 1.00 95.50 85 LEU A CA 1
ATOM 699 C C . LEU A 1 85 ? 3.790 -1.395 5.889 1.00 95.50 85 LEU A C 1
ATOM 701 O O . LEU A 1 85 ? 3.965 -1.143 7.078 1.00 95.50 85 LEU A O 1
ATOM 705 N N . TRP A 1 86 ? 4.118 -2.575 5.356 1.00 95.31 86 TRP A N 1
ATOM 706 C CA . TRP A 1 86 ? 4.753 -3.647 6.120 1.00 95.31 86 TRP A CA 1
ATOM 707 C C . TRP A 1 86 ? 6.146 -3.253 6.627 1.00 95.31 86 TRP A C 1
ATOM 709 O O . TRP A 1 86 ? 6.457 -3.456 7.800 1.00 95.31 86 TRP A O 1
ATOM 719 N N . GLN A 1 87 ? 6.969 -2.651 5.762 1.00 92.19 87 GLN A N 1
ATOM 720 C CA . GLN A 1 87 ? 8.324 -2.212 6.113 1.00 92.19 87 GLN A CA 1
ATOM 721 C C . GLN A 1 87 ? 8.329 -1.114 7.179 1.00 92.19 87 GLN A C 1
ATOM 723 O O . GLN A 1 87 ? 9.183 -1.120 8.068 1.00 92.19 87 GLN A O 1
ATOM 728 N N . LYS A 1 88 ? 7.411 -0.146 7.080 1.00 90.31 88 LYS A N 1
ATOM 729 C CA . LYS A 1 88 ? 7.403 1.021 7.963 1.00 90.31 88 LYS A CA 1
ATOM 730 C C . LYS A 1 88 ? 5.993 1.524 8.241 1.00 90.31 88 LYS A C 1
ATOM 732 O O . LYS A 1 88 ? 5.563 2.566 7.747 1.00 90.31 88 LYS A O 1
ATOM 737 N N . LEU A 1 89 ? 5.298 0.802 9.110 1.00 92.31 89 LEU A N 1
ATOM 738 C CA . LEU A 1 89 ? 4.021 1.252 9.642 1.00 92.31 89 LEU A CA 1
ATOM 739 C C . LEU A 1 89 ? 4.247 2.331 10.718 1.00 92.31 89 LEU A C 1
ATOM 741 O O . LEU A 1 89 ? 5.081 2.120 11.601 1.00 92.31 89 LEU A O 1
ATOM 745 N N . PRO A 1 90 ? 3.522 3.464 10.696 1.00 90.94 90 PRO A N 1
ATOM 746 C CA . PRO A 1 90 ? 3.599 4.456 11.765 1.00 90.94 90 PRO A CA 1
ATOM 747 C C . PRO A 1 90 ? 3.253 3.856 13.132 1.00 90.94 90 PRO A C 1
ATOM 749 O O . PRO A 1 90 ? 2.358 3.016 13.226 1.00 90.94 90 PRO A O 1
ATOM 752 N N . ASP A 1 91 ? 3.879 4.351 14.201 1.00 89.94 91 ASP A N 1
ATOM 753 C CA . ASP A 1 91 ? 3.666 3.835 15.563 1.00 89.94 91 ASP A CA 1
ATOM 754 C C . ASP A 1 91 ? 2.198 3.887 15.998 1.00 89.94 91 ASP A C 1
ATOM 756 O O . ASP A 1 91 ? 1.697 2.945 16.610 1.00 89.94 91 ASP A O 1
ATOM 760 N N . SER A 1 92 ? 1.469 4.926 15.583 1.00 88.44 92 SER A N 1
ATOM 761 C CA . SER A 1 92 ? 0.027 5.069 15.829 1.00 88.44 92 SER A CA 1
ATOM 762 C C . SER A 1 92 ? -0.824 3.945 15.222 1.00 88.44 92 SER A C 1
ATOM 764 O O . SER A 1 92 ? -1.974 3.778 15.601 1.00 88.44 92 SER A O 1
ATOM 766 N N . LEU A 1 93 ? -0.283 3.213 14.247 1.00 89.69 93 LEU A N 1
ATOM 767 C CA . LEU A 1 93 ? -0.918 2.095 13.549 1.00 89.69 93 LEU A CA 1
ATOM 768 C C . LEU A 1 93 ? -0.240 0.754 13.869 1.00 89.69 93 LEU A C 1
ATOM 770 O O . LEU A 1 93 ? -0.644 -0.281 13.350 1.00 89.69 93 LEU A O 1
ATOM 774 N N . SER A 1 94 ? 0.781 0.739 14.729 1.00 82.38 94 SER A N 1
ATOM 775 C CA . SER A 1 94 ? 1.684 -0.404 14.925 1.00 82.38 94 SER A CA 1
ATOM 776 C C . SER A 1 94 ? 1.088 -1.612 15.666 1.00 82.38 94 SER A C 1
ATOM 778 O O . SER A 1 94 ? 1.824 -2.551 15.989 1.00 82.38 94 SER A O 1
ATOM 780 N N . GLY A 1 95 ? -0.231 -1.619 15.890 1.00 82.19 95 GLY A N 1
ATOM 781 C CA . GLY A 1 95 ? -0.965 -2.713 16.515 1.00 82.19 95 GLY A CA 1
ATOM 782 C C . GLY A 1 95 ? -0.759 -4.047 15.793 1.00 82.19 95 GLY A C 1
ATOM 783 O O . GLY A 1 95 ? -0.698 -4.115 14.562 1.00 82.19 95 GLY A O 1
ATOM 784 N N . THR A 1 96 ? -0.660 -5.126 16.572 1.00 81.25 96 TH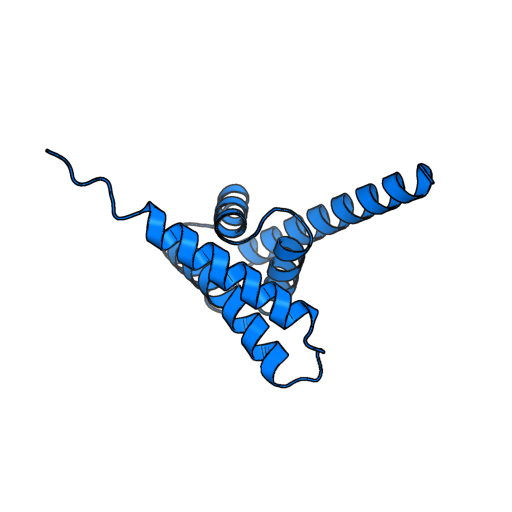R A N 1
ATOM 785 C CA . THR A 1 96 ? -0.369 -6.475 16.064 1.00 81.25 96 THR A CA 1
ATOM 786 C C . THR A 1 96 ? -1.382 -6.914 15.010 1.00 81.25 96 THR A C 1
ATOM 788 O O . THR A 1 96 ? -0.979 -7.428 13.973 1.00 81.25 96 THR A O 1
ATOM 791 N N . THR A 1 97 ? -2.676 -6.663 15.209 1.00 90.44 97 THR A N 1
ATOM 792 C CA . THR A 1 97 ? -3.734 -7.069 14.268 1.00 90.44 97 THR A CA 1
ATOM 793 C C . THR A 1 97 ? -3.551 -6.476 12.870 1.00 90.44 97 THR A C 1
ATOM 795 O O . THR A 1 97 ? -3.565 -7.218 11.892 1.00 90.44 97 THR A O 1
ATOM 798 N N . LEU A 1 98 ? -3.318 -5.163 12.755 1.00 93.31 98 LEU A N 1
ATOM 799 C CA . LEU A 1 98 ? -3.154 -4.511 11.451 1.00 93.31 98 LEU A CA 1
ATOM 800 C C . LEU A 1 98 ? -1.895 -5.006 10.730 1.00 93.31 98 LEU A C 1
ATOM 802 O O . LEU A 1 98 ? -1.937 -5.268 9.531 1.00 93.31 98 LEU A O 1
ATOM 806 N N . LYS A 1 99 ? -0.794 -5.208 11.463 1.00 93.50 99 LYS A N 1
ATOM 807 C CA . LYS A 1 99 ? 0.432 -5.798 10.907 1.00 93.50 99 LYS A CA 1
ATOM 808 C C . LYS A 1 99 ? 0.188 -7.193 10.323 1.00 93.50 99 LYS A C 1
ATOM 810 O O . LYS A 1 99 ? 0.627 -7.459 9.207 1.00 93.50 99 LYS A O 1
ATOM 815 N N . HIS A 1 100 ? -0.540 -8.059 11.033 1.00 94.44 100 HIS A N 1
ATOM 816 C CA . HIS A 1 100 ? -0.885 -9.390 10.517 1.00 94.44 100 HIS A CA 1
ATOM 817 C C . HIS A 1 100 ? -1.773 -9.309 9.272 1.00 94.44 100 HIS A C 1
ATOM 819 O O . HIS A 1 100 ? -1.538 -10.053 8.326 1.00 94.44 100 HIS A O 1
ATOM 825 N N . LEU A 1 101 ? -2.747 -8.393 9.241 1.00 95.94 101 LEU A N 1
ATOM 826 C CA . LEU A 1 101 ? -3.601 -8.189 8.068 1.00 95.94 101 LEU A CA 1
ATOM 827 C C . LEU A 1 101 ? -2.803 -7.726 6.845 1.00 95.94 101 LEU A C 1
ATOM 829 O O . LEU A 1 101 ? -2.956 -8.308 5.776 1.00 95.94 101 LEU A O 1
ATOM 833 N N . ILE A 1 102 ? -1.923 -6.733 7.012 1.00 96.69 102 ILE A N 1
ATOM 834 C CA . ILE A 1 102 ? -1.047 -6.245 5.937 1.00 96.69 102 ILE A CA 1
ATOM 835 C C . ILE A 1 102 ? -0.164 -7.382 5.416 1.00 96.69 102 ILE A C 1
ATOM 837 O O . ILE A 1 102 ? -0.068 -7.576 4.209 1.00 96.69 102 ILE A O 1
ATOM 841 N N . SER A 1 103 ? 0.454 -8.156 6.313 1.00 96.69 103 SER A N 1
ATOM 842 C CA . SER A 1 103 ? 1.315 -9.278 5.927 1.00 96.69 103 SER A CA 1
ATOM 843 C C . SER A 1 103 ? 0.546 -10.376 5.185 1.00 96.69 103 SER A C 1
ATOM 845 O O . SER A 1 103 ? 1.007 -10.858 4.151 1.00 96.69 103 SER A O 1
ATOM 847 N N . ALA A 1 104 ? -0.634 -10.757 5.681 1.00 96.06 104 ALA A N 1
ATOM 848 C CA . ALA A 1 104 ? -1.468 -11.774 5.050 1.00 96.06 104 ALA A CA 1
ATOM 849 C C . ALA A 1 104 ? -1.925 -11.344 3.649 1.00 96.06 104 ALA A C 1
ATOM 851 O O . ALA A 1 104 ? -1.835 -12.134 2.712 1.00 96.06 104 ALA A O 1
ATOM 852 N N . GLU A 1 105 ? -2.363 -10.092 3.495 1.00 95.81 105 GLU A N 1
ATOM 853 C CA . GLU A 1 105 ? -2.820 -9.577 2.205 1.00 95.81 105 GLU A CA 1
ATOM 854 C C . GLU A 1 105 ? -1.664 -9.412 1.210 1.00 95.81 105 GLU A C 1
ATOM 856 O O . GLU A 1 105 ? -1.793 -9.822 0.060 1.00 95.81 105 GLU A O 1
ATOM 861 N N . LEU A 1 106 ? -0.502 -8.924 1.656 1.00 96.75 106 LEU A N 1
ATOM 862 C CA . LEU A 1 106 ? 0.701 -8.841 0.823 1.00 96.75 106 LEU A CA 1
ATOM 863 C C . LEU A 1 106 ? 1.097 -10.217 0.267 1.00 96.75 106 LEU A C 1
ATOM 865 O O . LEU A 1 106 ? 1.312 -10.368 -0.933 1.00 96.75 106 LEU A O 1
ATOM 869 N N . ASN A 1 107 ? 1.149 -11.238 1.126 1.00 95.50 107 ASN A N 1
ATOM 870 C CA . ASN A 1 107 ? 1.492 -12.598 0.707 1.00 95.50 107 ASN A CA 1
ATOM 871 C C . ASN A 1 107 ? 0.462 -13.180 -0.271 1.00 95.50 107 ASN A C 1
ATOM 873 O O . ASN A 1 107 ? 0.837 -13.879 -1.213 1.00 95.50 107 ASN A O 1
ATOM 877 N N . GLN A 1 108 ? -0.825 -12.886 -0.066 1.00 93.62 108 GLN A N 1
ATOM 878 C CA . GLN A 1 108 ? -1.887 -13.312 -0.973 1.00 93.62 108 GLN A CA 1
ATOM 879 C C . GLN A 1 108 ? -1.726 -12.674 -2.359 1.00 93.62 108 GLN A C 1
ATOM 881 O O . GLN A 1 108 ? -1.840 -13.380 -3.360 1.00 93.62 108 GLN A O 1
ATOM 886 N N . GLN A 1 109 ? -1.427 -11.373 -2.426 1.00 92.06 109 GLN A N 1
ATOM 887 C CA . GLN A 1 109 ? -1.224 -10.658 -3.692 1.00 92.06 109 GLN A CA 1
ATOM 888 C C . GLN A 1 109 ? -0.003 -11.172 -4.446 1.00 92.06 109 GLN A C 1
ATOM 890 O O . GLN A 1 109 ? -0.123 -11.520 -5.619 1.00 92.06 109 GLN A O 1
ATOM 895 N N . ILE A 1 110 ? 1.123 -11.352 -3.752 1.00 91.12 110 ILE A N 1
ATOM 896 C CA . ILE A 1 110 ? 2.334 -11.946 -4.332 1.00 91.12 110 ILE A CA 1
ATOM 897 C C . ILE A 1 110 ? 2.030 -13.339 -4.903 1.00 91.12 110 ILE A C 1
ATOM 899 O O . ILE A 1 110 ? 2.446 -13.666 -6.014 1.00 91.12 110 ILE A O 1
ATOM 903 N N . ALA A 1 111 ? 1.287 -14.175 -4.171 1.00 89.62 111 ALA A N 1
ATOM 904 C CA . ALA A 1 111 ? 0.932 -15.515 -4.633 1.00 89.62 111 ALA A CA 1
ATOM 905 C C . ALA A 1 111 ? 0.067 -15.485 -5.904 1.00 89.62 111 ALA A C 1
ATOM 907 O O . ALA A 1 111 ? 0.341 -16.237 -6.841 1.00 89.62 111 ALA A O 1
ATOM 908 N N . VAL A 1 112 ? -0.942 -14.610 -5.957 1.00 87.50 112 VAL A N 1
ATOM 909 C CA . VAL A 1 112 ? -1.818 -14.447 -7.129 1.00 87.50 112 VAL A CA 1
ATOM 910 C C . VAL A 1 112 ? -1.033 -13.904 -8.325 1.00 87.50 112 VAL A C 1
ATOM 912 O O . VAL A 1 112 ? -1.098 -14.485 -9.408 1.00 87.50 112 VAL A O 1
ATOM 915 N N . ASN A 1 113 ? -0.229 -12.858 -8.129 1.00 81.50 113 ASN A N 1
ATOM 916 C CA . ASN A 1 113 ? 0.586 -12.253 -9.183 1.00 81.50 113 ASN A CA 1
ATOM 917 C C . ASN A 1 113 ? 1.584 -13.265 -9.768 1.00 81.50 113 ASN A C 1
ATOM 919 O O . ASN A 1 113 ? 1.682 -13.412 -10.987 1.00 81.50 113 ASN A O 1
ATOM 923 N N . ASN A 1 114 ? 2.248 -14.052 -8.917 1.00 84.81 114 ASN A N 1
ATOM 924 C CA . ASN A 1 114 ? 3.153 -15.112 -9.363 1.00 84.81 114 ASN A CA 1
ATOM 925 C C . ASN A 1 114 ? 2.431 -16.209 -10.160 1.00 84.81 114 ASN A C 1
ATOM 927 O O . ASN A 1 114 ? 2.959 -16.683 -11.168 1.00 84.81 114 ASN A O 1
ATOM 931 N N . GLN A 1 115 ? 1.224 -16.613 -9.750 1.00 85.81 115 GLN A N 1
ATOM 932 C CA . GLN A 1 115 ? 0.427 -17.593 -10.499 1.00 85.81 115 GLN A CA 1
ATOM 933 C C . GLN A 1 115 ? 0.042 -17.076 -11.888 1.00 85.81 115 GLN A C 1
ATOM 935 O O . GLN A 1 115 ? 0.150 -17.824 -12.860 1.00 85.81 115 GLN A O 1
ATOM 940 N N . LEU A 1 116 ? -0.350 -15.804 -12.000 1.00 82.25 116 LEU A N 1
ATOM 941 C CA . LEU A 1 116 ? -0.693 -15.180 -13.280 1.00 82.25 116 LEU A CA 1
ATOM 942 C C . LEU A 1 116 ? 0.513 -15.129 -14.226 1.00 82.25 116 LEU A C 1
ATOM 944 O O . LEU A 1 116 ? 0.387 -15.493 -15.395 1.00 82.25 116 LEU A O 1
ATOM 948 N N . VAL A 1 117 ? 1.693 -14.758 -13.721 1.00 81.06 117 VAL A N 1
ATOM 949 C CA . VAL A 1 117 ? 2.938 -14.755 -14.509 1.00 81.06 117 VAL A CA 1
ATOM 950 C C . VAL A 1 117 ? 3.284 -16.164 -15.002 1.00 81.06 117 VAL A C 1
ATOM 952 O O . VAL A 1 117 ? 3.605 -16.351 -16.176 1.00 81.06 117 VAL A O 1
ATOM 955 N N . LEU A 1 118 ? 3.175 -17.180 -14.139 1.00 79.56 118 LEU A N 1
ATOM 956 C CA . LEU A 1 118 ? 3.420 -18.575 -14.522 1.00 79.56 118 LEU A CA 1
ATOM 957 C C . LEU A 1 118 ? 2.429 -19.063 -15.589 1.00 79.56 118 LEU A C 1
ATOM 959 O O . LEU A 1 118 ? 2.835 -19.724 -16.542 1.00 79.56 118 LEU A O 1
ATOM 963 N N . GLN A 1 119 ? 1.144 -18.719 -15.469 1.00 78.06 119 GLN A N 1
ATOM 964 C CA . GLN A 1 119 ? 0.131 -19.069 -16.468 1.00 78.06 119 GLN A CA 1
ATOM 965 C C . GLN A 1 119 ? 0.401 -18.410 -17.825 1.00 78.06 119 GLN A C 1
ATOM 967 O O . GLN A 1 119 ? 0.293 -19.080 -18.848 1.00 78.06 119 GLN A O 1
ATOM 972 N N . GLN A 1 120 ? 0.805 -17.137 -17.851 1.00 73.56 120 GLN A N 1
ATOM 973 C CA . GLN A 1 120 ? 1.154 -16.436 -19.093 1.00 73.56 120 GLN A CA 1
ATOM 974 C C . GLN A 1 120 ? 2.372 -17.055 -19.793 1.00 73.56 120 GLN A C 1
ATOM 976 O O . GLN A 1 120 ? 2.399 -17.144 -21.020 1.00 73.56 120 GLN A O 1
ATOM 981 N N . ASN A 1 121 ? 3.357 -17.526 -19.024 1.00 71.81 121 ASN A N 1
ATOM 982 C CA . ASN A 1 121 ? 4.549 -18.177 -19.566 1.00 71.81 121 ASN A CA 1
ATOM 983 C C . ASN A 1 121 ? 4.277 -19.588 -20.107 1.00 71.81 121 ASN A C 1
ATOM 985 O O . ASN A 1 121 ? 4.976 -20.021 -21.013 1.00 71.81 121 ASN A O 1
ATOM 989 N N . ASN A 1 122 ? 3.255 -20.282 -19.598 1.00 65.38 122 ASN A N 1
ATOM 990 C CA . ASN A 1 122 ? 2.858 -21.613 -20.075 1.00 65.38 122 ASN A CA 1
ATOM 991 C C . ASN A 1 122 ? 2.002 -21.586 -21.358 1.00 65.38 122 ASN A C 1
ATOM 993 O O . ASN A 1 122 ? 1.697 -22.644 -21.904 1.00 65.38 122 ASN A O 1
ATOM 997 N N . ILE A 1 123 ? 1.568 -20.403 -21.809 1.00 58.56 123 ILE A N 1
ATOM 998 C CA . ILE A 1 123 ? 0.762 -20.211 -23.030 1.00 58.56 123 ILE A CA 1
ATOM 999 C C . ILE A 1 123 ? 1.638 -19.760 -24.224 1.00 58.56 123 ILE A C 1
ATOM 1001 O O . ILE A 1 123 ? 1.171 -19.771 -25.363 1.00 58.56 123 ILE A O 1
ATOM 1005 N N . ARG A 1 124 ? 2.902 -19.382 -23.983 1.00 47.41 124 ARG A N 1
ATOM 1006 C CA . ARG A 1 124 ? 3.901 -19.058 -25.019 1.00 47.41 124 ARG A CA 1
ATOM 1007 C C . ARG A 1 124 ? 4.676 -20.289 -25.470 1.00 47.41 124 ARG A C 1
ATOM 1009 O O . ARG A 1 124 ? 5.089 -20.276 -26.649 1.00 47.41 124 ARG A O 1
#

Radius of gyration: 16.62 Å; chains: 1; bounding box: 53×43×42 Å

pLDDT: mean 85.3, std 16.01, range [38.28, 97.38]

Sequence (124 aa):
MNNDTNSNNEISDITENRQQLWQELENCTVENPEYRELCNTLLTPVISDLKKISYQNTISRDMLLTILSRYDEYGPHQEFILSRLWQKLPDSLSGTTLKHLISAELNQQIAVNNQLVLQQNNIR

Organism: Morganella morganii (NCBI:txid582)